Protein AF-A0AAE3VVF0-F1 (afdb_monomer_lite)

pLDDT: mean 77.84, std 18.76, range [32.62, 95.5]

Foldseek 3Di:
DDDDDVPDDPCPVVVCVVPVPPDDDDDDDDPPDDDDDAPPDDDDDDDDPDPDDDDDDDDDDDDPDDADLPDPVPPHDPNSVVVVVPPPVVPPPPVDDD

Organism: NCBI:txi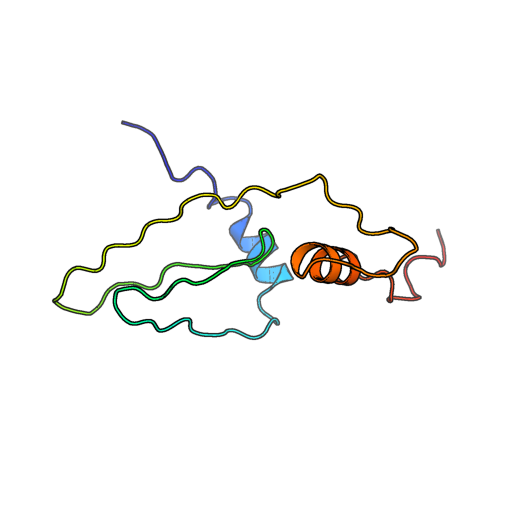d137267

Structure (mmCIF, N/CA/C/O backbone):
data_AF-A0AAE3VVF0-F1
#
_entry.id   AF-A0AAE3VVF0-F1
#
loop_
_atom_site.group_PDB
_atom_site.id
_atom_site.type_symbol
_atom_site.label_atom_id
_atom_site.label_alt_id
_atom_site.label_comp_id
_atom_site.label_asym_id
_atom_site.label_entity_id
_atom_site.label_seq_id
_atom_site.pdbx_PDB_ins_code
_atom_site.Cartn_x
_atom_site.Cartn_y
_atom_site.Cartn_z
_atom_site.occupancy
_atom_site.B_iso_or_equiv
_atom_site.auth_seq_id
_atom_site.auth_comp_id
_atom_site.auth_asym_id
_atom_site.auth_atom_id
_atom_site.pdbx_PDB_model_num
ATOM 1 N N . MET A 1 1 ? 3.013 -12.723 24.234 1.00 34.94 1 MET A N 1
ATOM 2 C CA . MET A 1 1 ? 2.192 -12.334 23.069 1.00 34.94 1 MET A CA 1
ATOM 3 C C . MET A 1 1 ? 2.877 -11.121 22.472 1.00 34.94 1 MET A C 1
ATOM 5 O O . MET A 1 1 ? 2.576 -1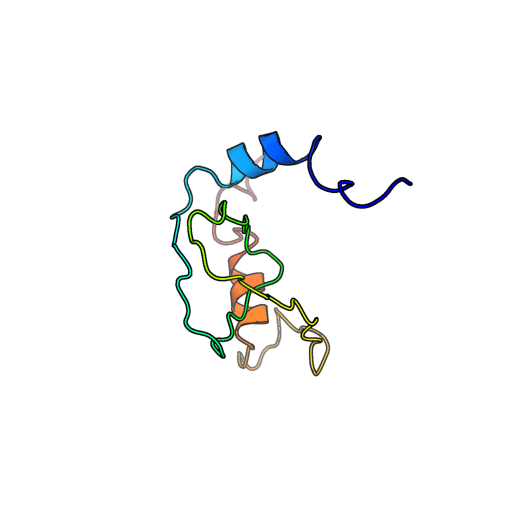0.027 22.913 1.00 34.94 1 MET A O 1
ATOM 9 N N . ASP A 1 2 ? 3.840 -11.309 21.567 1.00 41.19 2 ASP A N 1
ATOM 10 C CA . ASP A 1 2 ? 4.637 -10.199 21.025 1.00 41.19 2 ASP A CA 1
ATOM 11 C C . ASP A 1 2 ? 4.744 -10.306 19.502 1.00 41.19 2 ASP A C 1
ATOM 13 O O . ASP A 1 2 ? 5.347 -11.230 18.961 1.00 41.19 2 ASP A O 1
ATOM 17 N N . GLY A 1 3 ? 4.102 -9.347 18.836 1.00 32.62 3 GLY A N 1
ATOM 18 C CA . GLY A 1 3 ? 4.021 -9.158 17.388 1.00 32.62 3 GLY A CA 1
ATOM 19 C C . GLY A 1 3 ? 2.607 -8.690 17.001 1.00 32.62 3 GLY A C 1
ATOM 20 O O . GLY A 1 3 ? 1.658 -9.289 17.505 1.00 32.62 3 GLY A O 1
ATOM 21 N N . PRO A 1 4 ? 2.407 -7.655 16.148 1.00 42.53 4 PRO A N 1
ATOM 22 C CA . PRO A 1 4 ? 3.354 -7.002 15.235 1.00 42.53 4 PRO A CA 1
ATOM 23 C C . PRO A 1 4 ? 3.357 -5.451 15.337 1.00 42.53 4 PRO A C 1
ATOM 25 O O . PRO A 1 4 ? 2.406 -4.788 14.939 1.00 42.53 4 PRO A O 1
ATOM 28 N N . THR A 1 5 ? 4.457 -4.842 15.786 1.00 40.31 5 THR A N 1
ATOM 29 C CA . THR A 1 5 ? 4.701 -3.376 15.671 1.00 40.31 5 THR A CA 1
ATOM 30 C C . THR A 1 5 ? 6.167 -3.058 15.353 1.00 40.31 5 THR A C 1
ATOM 32 O O . THR A 1 5 ? 6.671 -1.974 15.636 1.00 40.31 5 THR A O 1
ATOM 35 N N . LEU A 1 6 ? 6.880 -4.006 14.739 1.00 36.25 6 LEU A N 1
ATOM 36 C CA . LEU A 1 6 ? 8.330 -3.915 14.521 1.00 36.25 6 LEU A CA 1
ATOM 37 C C . LEU A 1 6 ? 8.753 -2.986 13.366 1.00 36.25 6 LEU A C 1
ATOM 39 O O . LEU A 1 6 ? 9.938 -2.855 13.089 1.00 36.25 6 LEU A O 1
ATOM 43 N N . ILE A 1 7 ? 7.812 -2.261 12.755 1.00 45.38 7 ILE A N 1
ATOM 44 C CA . ILE A 1 7 ? 8.094 -1.129 11.864 1.00 45.38 7 ILE A CA 1
ATOM 45 C C . ILE A 1 7 ? 7.358 0.081 12.436 1.00 45.38 7 ILE A C 1
ATOM 47 O O . ILE A 1 7 ? 6.238 0.358 12.027 1.00 45.38 7 ILE A O 1
ATOM 51 N N . SER A 1 8 ? 7.905 0.786 13.432 1.00 45.81 8 SER A N 1
ATOM 52 C CA . SER A 1 8 ? 7.291 2.080 13.784 1.00 45.81 8 SER A CA 1
ATOM 53 C C . SER A 1 8 ? 8.134 3.057 14.586 1.00 45.81 8 SER A C 1
ATOM 55 O O . SER A 1 8 ? 7.875 4.248 14.459 1.00 45.81 8 SER A O 1
ATOM 57 N N . ARG A 1 9 ? 9.079 2.646 15.442 1.00 46.78 9 ARG A N 1
ATOM 58 C CA . ARG A 1 9 ? 9.643 3.633 16.387 1.00 46.78 9 ARG A CA 1
ATOM 59 C C . ARG A 1 9 ? 10.923 4.332 15.935 1.00 46.78 9 ARG A C 1
ATOM 61 O O . ARG A 1 9 ? 11.131 5.468 16.340 1.00 46.78 9 ARG A O 1
ATOM 68 N N . PHE A 1 10 ? 11.739 3.704 15.091 1.00 51.41 10 PHE A N 1
ATOM 69 C CA . PHE A 1 10 ? 13.040 4.271 14.707 1.00 51.41 10 PHE A CA 1
ATOM 70 C C . PHE A 1 10 ? 13.022 4.982 13.348 1.00 51.41 10 PHE A C 1
ATOM 72 O O . PHE A 1 10 ? 13.564 6.068 13.250 1.00 51.41 10 PHE A O 1
ATOM 79 N N . LEU A 1 11 ? 12.297 4.452 12.358 1.00 61.03 11 LEU A N 1
ATOM 80 C CA . LEU A 1 11 ? 12.197 5.042 11.012 1.00 61.03 11 LEU A CA 1
ATOM 81 C C . LEU A 1 11 ? 11.167 6.174 10.888 1.00 61.03 11 LEU A C 1
ATOM 83 O O . LEU A 1 11 ? 11.185 6.920 9.914 1.00 61.03 11 LEU A O 1
ATOM 87 N N . ALA A 1 12 ? 10.229 6.300 11.834 1.00 72.56 12 ALA A N 1
ATOM 88 C CA . ALA A 1 12 ? 9.130 7.259 11.709 1.00 72.56 12 ALA A CA 1
ATOM 89 C C . ALA A 1 12 ? 9.595 8.725 11.592 1.00 72.56 12 ALA A C 1
ATOM 91 O O . ALA A 1 12 ? 9.052 9.423 10.735 1.00 72.56 12 ALA A O 1
ATOM 92 N N . PRO A 1 13 ? 10.585 9.214 12.368 1.00 81.50 13 PRO A N 1
ATOM 93 C CA . PRO A 1 13 ? 11.063 10.589 12.230 1.00 81.50 13 PRO A CA 1
ATOM 94 C C . PRO A 1 13 ? 11.744 10.850 10.883 1.00 81.50 13 PRO A C 1
ATOM 96 O O . PRO A 1 13 ? 11.455 11.858 10.247 1.00 81.50 13 PRO A O 1
ATOM 99 N N . GLU A 1 14 ? 12.597 9.934 10.424 1.00 83.00 14 GLU A N 1
ATOM 100 C CA . GLU A 1 14 ? 13.342 10.065 9.163 1.00 83.00 14 GLU A CA 1
ATOM 101 C C . GLU A 1 14 ? 12.408 9.985 7.957 1.00 83.00 14 GLU A C 1
ATOM 103 O O . GLU A 1 14 ? 12.476 10.830 7.068 1.00 83.00 14 GLU A O 1
ATOM 108 N N . LEU A 1 15 ? 11.475 9.025 7.962 1.00 80.62 15 LEU A N 1
ATOM 109 C CA . LEU A 1 15 ? 10.441 8.915 6.937 1.00 80.62 15 LEU A CA 1
ATOM 110 C C . LEU A 1 15 ? 9.573 10.175 6.911 1.00 80.62 15 LEU A C 1
ATOM 112 O O . LEU A 1 15 ? 9.324 10.720 5.841 1.00 80.62 15 LEU A O 1
ATOM 116 N N . THR A 1 16 ? 9.163 10.671 8.082 1.00 83.88 16 THR A N 1
ATOM 117 C CA . THR A 1 16 ? 8.387 11.914 8.178 1.00 83.88 16 THR A CA 1
ATOM 118 C C . THR A 1 16 ? 9.180 13.088 7.617 1.00 83.88 16 THR A C 1
ATOM 120 O O . THR A 1 16 ? 8.654 13.820 6.788 1.00 83.88 16 THR A O 1
ATOM 123 N N . ALA A 1 17 ? 10.447 13.260 7.996 1.00 86.62 17 ALA A N 1
ATOM 124 C CA . ALA A 1 17 ? 11.292 14.328 7.465 1.00 86.62 17 ALA A CA 1
ATOM 125 C C . ALA A 1 17 ? 11.455 14.225 5.935 1.00 86.62 17 ALA A C 1
ATOM 127 O O . ALA A 1 17 ? 11.315 15.224 5.228 1.00 86.62 17 ALA A O 1
ATOM 128 N N . ALA A 1 18 ? 11.669 13.014 5.416 1.00 84.75 18 ALA A N 1
ATOM 129 C CA . ALA A 1 18 ? 11.846 12.751 3.991 1.00 84.75 18 ALA A CA 1
ATOM 130 C C . ALA A 1 18 ? 10.558 12.915 3.165 1.00 84.75 18 ALA A C 1
ATOM 132 O O . ALA A 1 18 ? 10.643 13.163 1.961 1.00 84.75 18 ALA A O 1
ATOM 133 N N . SER A 1 19 ? 9.369 12.784 3.767 1.00 84.31 19 SER A N 1
ATOM 134 C CA . SER A 1 19 ? 8.101 12.770 3.024 1.00 84.31 19 SER A CA 1
ATOM 135 C C . SER A 1 19 ? 7.080 13.833 3.432 1.00 84.31 19 SER A C 1
ATOM 137 O O . SER A 1 19 ? 6.076 13.964 2.740 1.00 84.31 19 SER A O 1
ATOM 139 N N . ALA A 1 20 ? 7.283 14.605 4.504 1.00 88.19 20 ALA A N 1
ATOM 140 C CA . ALA A 1 20 ? 6.284 15.560 5.015 1.00 88.19 20 ALA A CA 1
ATOM 141 C C . ALA A 1 20 ? 5.895 16.652 4.006 1.00 88.19 20 ALA A C 1
ATOM 143 O O . ALA A 1 20 ? 4.783 17.168 4.051 1.00 88.19 20 ALA A O 1
ATOM 144 N N . HIS A 1 21 ? 6.800 16.991 3.089 1.00 87.19 21 HIS A N 1
ATOM 145 C CA . HIS A 1 21 ? 6.564 17.962 2.020 1.00 87.19 21 HIS A CA 1
ATOM 146 C C . HIS A 1 21 ? 5.813 17.369 0.815 1.00 87.19 21 HIS A C 1
ATOM 148 O O . HIS A 1 21 ? 5.469 18.096 -0.118 1.00 87.19 21 HIS A O 1
ATOM 154 N N . ARG A 1 22 ? 5.601 16.047 0.776 1.00 86.75 22 ARG A N 1
ATOM 155 C CA . ARG A 1 22 ? 4.925 15.384 -0.340 1.00 86.75 22 ARG A CA 1
ATOM 156 C C . ARG A 1 22 ? 3.409 15.583 -0.244 1.00 86.75 22 ARG A C 1
ATOM 158 O O . ARG A 1 22 ? 2.868 15.639 0.859 1.00 86.75 22 ARG A O 1
ATOM 165 N N . PRO A 1 23 ? 2.702 15.647 -1.387 1.00 89.25 23 PRO A N 1
ATOM 166 C CA . PRO A 1 23 ? 1.250 15.743 -1.387 1.00 89.25 23 PRO A CA 1
ATOM 167 C C . PRO A 1 23 ? 0.605 14.574 -0.639 1.00 89.25 23 PRO A C 1
ATOM 169 O O . PRO A 1 23 ? 0.925 13.411 -0.889 1.00 89.25 23 PRO A O 1
ATOM 172 N N . LEU A 1 24 ? -0.343 14.893 0.240 1.00 90.50 24 LEU A N 1
ATOM 173 C CA . LEU A 1 24 ? -1.207 13.910 0.880 1.00 90.50 24 LEU A CA 1
ATOM 174 C C . LEU A 1 24 ? -2.465 13.714 0.032 1.00 90.50 24 LEU A C 1
ATOM 176 O O . LEU A 1 24 ? -3.133 14.681 -0.331 1.00 90.50 24 LEU A O 1
ATOM 180 N N . ALA A 1 25 ? -2.818 12.458 -0.226 1.00 90.94 25 ALA A N 1
ATOM 181 C CA . ALA A 1 25 ? -4.080 12.091 -0.850 1.00 90.94 25 ALA A CA 1
ATOM 182 C C . ALA A 1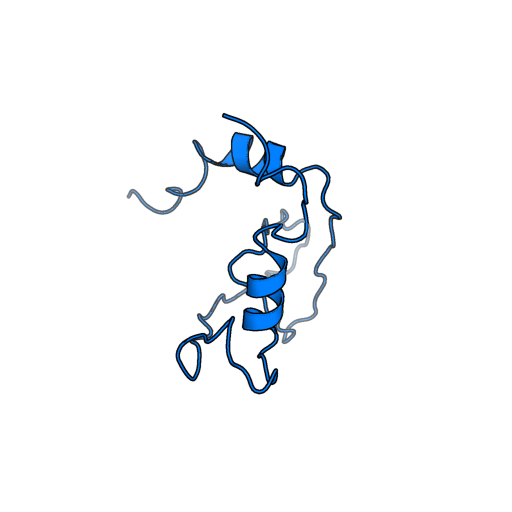 25 ? -4.861 11.149 0.070 1.00 90.94 25 ALA A C 1
ATOM 184 O O . ALA A 1 25 ? -4.290 10.252 0.690 1.00 90.94 25 ALA A O 1
ATOM 185 N N . LEU A 1 26 ? -6.177 11.350 0.148 1.00 91.75 26 LEU A N 1
ATOM 186 C CA . LEU A 1 26 ? -7.079 10.402 0.793 1.00 91.75 26 LEU A CA 1
ATOM 187 C C . LEU A 1 26 ? -7.480 9.324 -0.216 1.00 91.75 26 LEU A C 1
ATOM 189 O O . LEU A 1 26 ? -7.722 9.628 -1.382 1.00 91.75 26 LEU A O 1
ATOM 193 N N . ALA A 1 27 ? -7.599 8.084 0.255 1.00 90.88 27 ALA A N 1
ATOM 194 C CA . ALA A 1 27 ? -8.053 6.941 -0.535 1.00 90.88 27 ALA A CA 1
ATOM 195 C C . ALA A 1 27 ? -9.434 6.454 -0.044 1.00 90.88 27 ALA A C 1
ATOM 197 O O . ALA A 1 27 ? -9.519 5.421 0.626 1.00 90.88 27 ALA A O 1
ATOM 198 N N . PRO A 1 28 ? -10.525 7.211 -0.287 1.00 89.69 28 PRO A N 1
ATOM 199 C CA . PRO A 1 28 ? -11.873 6.758 0.036 1.00 89.69 28 PRO A CA 1
ATOM 200 C C . PRO A 1 28 ? -12.315 5.672 -0.950 1.00 89.69 28 PRO A C 1
ATOM 202 O O . PRO A 1 28 ? -12.108 5.813 -2.151 1.00 89.69 28 PRO A O 1
ATOM 205 N N . GLY A 1 29 ? -12.955 4.616 -0.448 1.00 89.69 29 GLY A N 1
ATOM 206 C CA . GLY A 1 29 ? -13.469 3.522 -1.271 1.00 89.69 29 GLY A CA 1
ATOM 207 C C . GLY A 1 29 ? -14.754 2.921 -0.711 1.00 89.69 29 GLY A C 1
ATOM 208 O O . GLY A 1 29 ? -15.029 2.994 0.492 1.00 89.69 29 GLY A O 1
ATOM 209 N N . SER A 1 30 ? -15.536 2.331 -1.603 1.00 93.44 30 SER A N 1
ATOM 210 C CA . SER A 1 30 ? -16.700 1.500 -1.314 1.00 93.44 30 SER A CA 1
ATOM 211 C C . SER A 1 30 ? -16.287 0.039 -1.092 1.00 93.44 30 SER A C 1
ATOM 213 O O . SER A 1 30 ? -15.205 -0.377 -1.511 1.00 93.44 30 SER A O 1
ATOM 215 N N . PRO A 1 31 ? -17.127 -0.786 -0.439 1.00 93.56 31 PRO A N 1
ATOM 216 C CA . PRO A 1 31 ? -16.879 -2.221 -0.364 1.00 93.56 31 PRO A CA 1
ATOM 217 C C . PRO A 1 31 ? -16.704 -2.827 -1.763 1.00 93.56 31 PRO A C 1
ATOM 219 O O . PRO A 1 31 ? -17.589 -2.691 -2.604 1.00 93.56 31 PRO A O 1
ATOM 222 N N . GLY A 1 32 ? -15.576 -3.503 -1.985 1.00 93.44 32 GLY A N 1
ATOM 223 C CA . GLY A 1 32 ? -15.203 -4.076 -3.283 1.00 93.44 32 GLY A CA 1
ATOM 224 C C . GLY A 1 32 ? -14.158 -3.268 -4.055 1.00 93.44 32 GLY A C 1
ATOM 225 O O . GLY A 1 32 ? -13.541 -3.822 -4.962 1.00 93.44 32 GLY A O 1
ATOM 226 N N . ASP A 1 33 ? -13.897 -2.015 -3.671 1.00 95.50 33 ASP A N 1
ATOM 227 C CA . ASP A 1 33 ? -12.835 -1.222 -4.289 1.00 95.50 33 ASP A CA 1
ATOM 228 C C . ASP A 1 33 ? -11.451 -1.767 -3.921 1.00 95.50 33 ASP A C 1
ATOM 230 O O . ASP A 1 33 ? -11.191 -2.176 -2.784 1.00 95.50 33 ASP A O 1
ATOM 234 N N . VAL A 1 34 ? -10.544 -1.736 -4.897 1.00 93.25 34 VAL A N 1
ATOM 235 C CA . VAL A 1 34 ? -9.157 -2.177 -4.743 1.00 93.25 34 VAL A CA 1
ATOM 236 C C . VAL A 1 34 ? -8.226 -1.005 -5.008 1.00 93.25 34 VAL A C 1
ATOM 238 O O . VAL A 1 34 ? -8.242 -0.411 -6.084 1.00 93.25 34 VAL A O 1
ATOM 241 N N . PHE A 1 35 ? -7.364 -0.718 -4.037 1.00 90.69 35 PHE A N 1
ATOM 242 C CA . PHE A 1 35 ? -6.259 0.217 -4.202 1.00 90.69 35 PHE A CA 1
ATOM 243 C C . PHE A 1 35 ? -4.986 -0.562 -4.505 1.00 90.69 35 PHE A C 1
ATOM 245 O O . PHE A 1 35 ? -4.533 -1.368 -3.692 1.00 90.69 35 PHE A O 1
ATOM 252 N N . LEU A 1 36 ? -4.402 -0.310 -5.676 1.00 89.88 36 LEU A N 1
ATOM 253 C CA . LEU A 1 36 ? -3.089 -0.832 -6.026 1.00 89.88 36 LEU A CA 1
ATOM 254 C C . LEU A 1 36 ? -2.014 0.161 -5.577 1.00 89.88 36 LEU A C 1
ATOM 256 O O . LEU A 1 36 ? -1.889 1.250 -6.137 1.00 89.88 36 LEU A O 1
ATOM 260 N N . CYS A 1 37 ? -1.239 -0.226 -4.567 1.00 87.44 37 CYS A N 1
ATOM 261 C CA . CYS A 1 37 ? -0.183 0.600 -3.992 1.00 87.44 37 CYS A CA 1
ATOM 262 C C . CYS A 1 37 ? 1.188 0.170 -4.518 1.00 87.44 37 CYS A C 1
ATOM 264 O O . CYS A 1 37 ? 1.528 -1.012 -4.496 1.00 87.44 37 CYS A O 1
ATOM 266 N N . HIS A 1 38 ? 2.000 1.137 -4.947 1.00 85.19 38 HIS A N 1
ATOM 267 C CA . HIS A 1 38 ? 3.413 0.880 -5.217 1.00 85.19 38 HIS A CA 1
ATOM 268 C C . HIS A 1 38 ? 4.141 0.520 -3.905 1.00 85.19 38 HIS A C 1
ATOM 270 O O . HIS A 1 38 ? 3.835 1.139 -2.885 1.00 85.19 38 HIS A O 1
ATOM 276 N N . PRO A 1 39 ? 5.129 -0.396 -3.894 1.00 80.19 39 PRO A N 1
ATOM 277 C CA . PRO A 1 39 ? 5.823 -0.798 -2.662 1.00 80.19 39 PRO A CA 1
ATOM 278 C C . PRO A 1 39 ? 6.510 0.341 -1.893 1.00 80.19 39 PRO A C 1
ATOM 280 O O . PRO A 1 39 ? 6.690 0.245 -0.686 1.00 80.19 39 PRO A O 1
ATOM 283 N N . SER A 1 40 ? 6.886 1.425 -2.578 1.00 80.69 40 SER A N 1
ATOM 284 C CA . SER A 1 40 ? 7.491 2.615 -1.958 1.00 80.69 40 SER A CA 1
ATOM 285 C C . SER A 1 40 ? 6.479 3.681 -1.515 1.00 80.69 40 SER A C 1
ATOM 287 O O . SER A 1 40 ? 6.882 4.746 -1.048 1.00 80.69 40 SER A O 1
ATOM 289 N N . LEU A 1 41 ? 5.173 3.449 -1.694 1.00 84.38 41 LEU A N 1
ATOM 290 C CA . LEU A 1 41 ? 4.145 4.385 -1.251 1.00 84.38 41 LEU A CA 1
ATOM 291 C C . LEU A 1 41 ? 4.093 4.398 0.280 1.00 84.38 41 LEU A C 1
ATOM 293 O O . LEU A 1 41 ? 3.664 3.427 0.902 1.00 84.38 41 LEU A O 1
ATOM 297 N N . GLY A 1 42 ? 4.460 5.527 0.885 1.00 86.00 42 GLY A N 1
ATOM 298 C CA . GLY A 1 42 ? 4.170 5.777 2.292 1.00 86.00 42 GLY A CA 1
ATOM 299 C C . GLY A 1 42 ? 2.660 5.886 2.497 1.00 86.00 42 GLY A C 1
ATOM 300 O O . GLY A 1 42 ? 2.023 6.782 1.944 1.00 86.00 42 GLY A O 1
ATOM 301 N N . HIS A 1 43 ? 2.079 4.980 3.283 1.00 86.88 43 HIS A N 1
ATOM 302 C CA . HIS A 1 43 ? 0.662 5.018 3.626 1.00 86.88 43 HIS A CA 1
ATOM 303 C C . HIS A 1 43 ? 0.446 4.773 5.119 1.00 86.88 43 HIS A C 1
ATOM 305 O O . HIS A 1 43 ? 1.170 4.012 5.761 1.00 86.88 43 HIS A O 1
ATOM 311 N N . ALA A 1 44 ? -0.608 5.370 5.665 1.00 86.00 44 ALA A N 1
ATOM 312 C CA . ALA A 1 44 ? -1.021 5.169 7.044 1.00 86.00 44 ALA A CA 1
ATOM 313 C C . ALA A 1 44 ? -2.519 4.879 7.103 1.00 86.00 44 ALA A C 1
ATOM 315 O O . ALA A 1 44 ? -3.308 5.426 6.330 1.00 86.00 44 ALA A O 1
ATOM 316 N N . ALA A 1 45 ? -2.916 4.021 8.039 1.00 84.00 45 ALA A N 1
ATOM 317 C CA . ALA A 1 45 ? -4.323 3.835 8.341 1.00 84.00 45 ALA A CA 1
ATOM 318 C C . ALA A 1 45 ? -4.860 5.067 9.083 1.00 84.00 45 ALA A C 1
ATOM 320 O O . ALA A 1 45 ? -4.206 5.600 9.977 1.00 84.00 45 ALA A O 1
ATOM 321 N N . GLN A 1 46 ? -6.077 5.486 8.743 1.00 84.81 46 GLN A N 1
ATOM 322 C CA . GLN A 1 46 ? -6.810 6.485 9.516 1.00 84.81 46 GLN A CA 1
ATOM 323 C C . GLN A 1 46 ? -7.715 5.800 10.552 1.00 84.81 46 GLN A C 1
ATOM 325 O O . GLN A 1 46 ? -8.294 4.743 10.243 1.00 84.81 46 GLN A O 1
ATOM 330 N N . PRO A 1 47 ? -7.891 6.394 11.751 1.00 87.88 47 PRO A N 1
ATOM 331 C CA . PRO A 1 47 ? -8.853 5.906 12.731 1.00 87.88 47 PRO A CA 1
ATOM 332 C C . PRO A 1 47 ? -10.250 5.750 12.121 1.00 87.88 47 PRO A C 1
ATOM 334 O O . PRO A 1 47 ? -10.700 6.556 11.305 1.00 87.88 47 PRO A O 1
ATOM 337 N N . HIS A 1 48 ? -10.944 4.678 12.496 1.00 88.12 48 HIS A N 1
ATOM 338 C CA . HIS A 1 48 ? -12.298 4.432 12.024 1.00 88.12 48 HIS A CA 1
ATOM 339 C C . HIS A 1 48 ? -13.308 5.102 12.964 1.00 88.12 48 HIS A C 1
ATOM 341 O O . HIS A 1 48 ? -13.553 4.617 14.063 1.00 88.12 48 HIS A O 1
ATOM 347 N N . HIS A 1 49 ? -13.886 6.219 12.517 1.00 88.62 49 HIS A N 1
ATOM 348 C CA . HIS A 1 49 ? -14.881 6.992 13.274 1.00 88.62 49 HIS A CA 1
ATOM 349 C C . HIS A 1 49 ? -16.341 6.593 12.982 1.00 88.62 49 HIS A C 1
ATOM 351 O O . HIS A 1 49 ? -17.264 7.189 13.529 1.00 88.62 49 HIS A O 1
ATOM 357 N N . GLY A 1 50 ? -16.569 5.615 12.099 1.00 89.19 50 GLY A N 1
ATOM 358 C CA . GLY A 1 50 ? -17.903 5.123 11.756 1.00 89.19 50 GLY A CA 1
ATOM 359 C C . GLY A 1 50 ? -18.378 3.992 12.671 1.00 89.19 50 GLY A C 1
ATOM 360 O O . GLY A 1 50 ? -17.610 3.402 13.427 1.00 89.19 50 GLY A O 1
ATOM 361 N N . THR A 1 51 ? -19.659 3.643 12.563 1.00 94.06 51 THR A N 1
ATOM 362 C CA . THR A 1 51 ? -20.289 2.562 13.346 1.00 94.06 51 THR A CA 1
ATOM 363 C C . THR A 1 51 ? -20.354 1.224 12.604 1.00 94.06 51 THR A C 1
ATOM 365 O O . THR A 1 51 ? -20.661 0.198 13.204 1.00 94.06 51 THR A O 1
ATOM 368 N N . ARG A 1 52 ? -20.064 1.210 11.297 1.00 91.62 52 ARG A N 1
ATOM 369 C CA . ARG A 1 52 ? -20.096 0.004 10.455 1.00 91.62 52 ARG A CA 1
ATOM 370 C C . ARG A 1 52 ? -18.697 -0.603 10.353 1.00 91.62 52 ARG A C 1
ATOM 372 O O . ARG A 1 52 ? -17.803 0.101 9.897 1.00 91.62 52 ARG A O 1
ATOM 379 N N . PRO A 1 53 ? -18.481 -1.879 10.716 1.00 90.31 53 PRO A N 1
ATOM 380 C CA . PRO A 1 53 ? -17.171 -2.512 10.590 1.00 90.31 53 PRO A CA 1
ATOM 381 C C . PRO A 1 53 ? -16.588 -2.387 9.177 1.00 90.31 53 PRO A C 1
ATOM 383 O O . PRO A 1 53 ? -17.292 -2.586 8.185 1.00 90.31 53 PRO A O 1
ATOM 386 N N . ARG A 1 54 ? -15.289 -2.081 9.097 1.00 89.06 54 ARG A N 1
ATOM 387 C CA . ARG A 1 54 ? -14.525 -1.993 7.849 1.00 89.06 54 ARG A CA 1
ATOM 388 C C . ARG A 1 54 ? -13.490 -3.111 7.825 1.00 89.06 54 ARG A C 1
ATOM 390 O O . ARG A 1 54 ? -12.534 -3.077 8.594 1.00 89.06 54 ARG A O 1
ATOM 397 N N . PHE A 1 55 ? -13.681 -4.071 6.930 1.00 89.88 55 PHE A N 1
ATOM 398 C CA . PHE A 1 55 ? -12.724 -5.145 6.680 1.00 89.88 55 PHE A CA 1
ATOM 399 C C . PHE A 1 55 ? -11.866 -4.782 5.471 1.00 89.88 55 PHE A C 1
ATOM 401 O O . PHE A 1 55 ? -12.394 -4.369 4.441 1.00 89.88 55 PHE A O 1
ATOM 408 N N . LEU A 1 56 ? -10.549 -4.920 5.608 1.00 91.56 56 LEU A N 1
ATOM 409 C CA . LEU A 1 56 ? -9.578 -4.716 4.538 1.00 91.56 56 LEU A CA 1
ATOM 410 C C . LEU A 1 56 ? -8.654 -5.928 4.503 1.00 91.56 56 LEU A C 1
ATOM 412 O O . LEU A 1 56 ? -8.235 -6.417 5.552 1.00 91.56 56 LEU A O 1
ATOM 416 N N . ALA A 1 57 ? -8.331 -6.389 3.301 1.00 90.88 57 ALA A N 1
ATOM 417 C CA . ALA A 1 57 ? -7.276 -7.362 3.076 1.00 90.88 57 ALA A CA 1
ATOM 418 C C . ALA A 1 57 ? -6.139 -6.672 2.325 1.00 90.88 57 ALA A C 1
ATOM 420 O O . ALA A 1 57 ? -6.379 -5.826 1.466 1.00 90.88 57 ALA A O 1
ATOM 421 N N . GLN A 1 58 ? -4.906 -7.050 2.642 1.00 91.62 58 GLN A N 1
ATOM 422 C CA . GLN A 1 58 ? -3.714 -6.591 1.933 1.00 91.62 58 GLN A CA 1
ATOM 423 C C . GLN A 1 58 ? -3.018 -7.804 1.311 1.00 91.62 58 GLN A C 1
ATOM 425 O O . GLN A 1 58 ? -1.958 -8.214 1.786 1.00 91.62 58 GLN A O 1
ATOM 430 N N . PRO A 1 59 ? -3.644 -8.455 0.311 1.00 90.88 59 PRO A N 1
ATOM 431 C CA . PRO A 1 59 ? -3.000 -9.562 -0.372 1.00 90.88 59 PRO A CA 1
ATOM 432 C C . PRO A 1 59 ? -1.760 -9.045 -1.120 1.00 90.88 59 PRO A C 1
ATOM 434 O O . PRO A 1 59 ? -1.821 -7.975 -1.733 1.00 90.88 59 PRO A O 1
ATOM 437 N N . PRO A 1 60 ? -0.635 -9.779 -1.098 1.00 86.31 60 PRO A N 1
ATOM 438 C CA . PRO A 1 60 ? 0.513 -9.415 -1.912 1.00 86.31 60 PRO A CA 1
ATOM 439 C C . PRO A 1 60 ? 0.169 -9.584 -3.396 1.00 86.31 60 PRO A C 1
ATOM 441 O O . PRO A 1 60 ? -0.382 -10.609 -3.798 1.00 86.31 60 PRO A O 1
ATOM 444 N N . LEU A 1 61 ? 0.542 -8.599 -4.215 1.00 86.75 61 LEU A N 1
ATOM 445 C CA . LEU A 1 61 ? 0.562 -8.738 -5.668 1.00 86.75 61 LEU A CA 1
ATOM 446 C C . LEU A 1 61 ? 2.008 -8.956 -6.106 1.00 86.75 61 LEU A C 1
ATOM 448 O O . LEU A 1 61 ? 2.818 -8.029 -6.082 1.00 86.75 61 LEU A O 1
ATOM 452 N N . LEU A 1 62 ? 2.340 -10.197 -6.452 1.00 88.75 62 LEU A N 1
ATOM 453 C CA . LEU A 1 62 ? 3.685 -10.543 -6.891 1.00 88.75 62 LEU A CA 1
ATOM 454 C C . LEU A 1 62 ? 3.885 -10.158 -8.364 1.00 88.75 62 LEU A C 1
ATOM 456 O O . LEU A 1 62 ? 2.952 -10.302 -9.160 1.00 88.75 62 LEU A O 1
ATOM 460 N N . PRO A 1 63 ? 5.087 -9.698 -8.746 1.00 87.44 63 PRO A N 1
ATOM 461 C CA . PRO A 1 63 ? 5.418 -9.475 -10.145 1.00 87.44 63 PRO A CA 1
ATOM 462 C C . PRO A 1 63 ? 5.259 -10.758 -10.958 1.00 87.44 63 PRO A C 1
ATOM 464 O O . PRO A 1 63 ? 5.665 -11.834 -10.521 1.00 87.44 63 PRO A O 1
ATOM 467 N N . ALA A 1 64 ? 4.707 -10.635 -12.164 1.00 91.00 64 ALA A N 1
ATOM 468 C CA . ALA A 1 64 ? 4.627 -11.753 -13.104 1.00 91.00 64 ALA A CA 1
ATOM 469 C C . ALA A 1 64 ? 6.009 -12.149 -13.664 1.00 91.00 64 ALA A C 1
ATOM 471 O O . ALA A 1 64 ? 6.188 -13.271 -14.130 1.00 91.00 64 ALA A O 1
ATOM 472 N N . ALA A 1 65 ? 6.973 -11.227 -13.613 1.00 91.12 65 ALA A N 1
ATOM 473 C CA . ALA A 1 65 ? 8.358 -11.395 -14.032 1.00 91.12 65 ALA A CA 1
ATOM 474 C C . ALA A 1 65 ? 9.271 -10.476 -13.191 1.00 91.12 65 ALA A C 1
ATOM 476 O O . ALA A 1 65 ? 8.762 -9.547 -12.552 1.00 91.12 65 ALA A O 1
ATOM 477 N N . PRO A 1 66 ? 10.597 -10.707 -13.167 1.00 91.19 66 PRO A N 1
ATOM 478 C CA . PRO A 1 66 ? 11.551 -9.781 -12.559 1.00 91.19 66 PRO A CA 1
ATOM 479 C C . PRO A 1 66 ? 11.438 -8.365 -13.139 1.00 91.19 66 PRO A C 1
ATOM 481 O O . PRO A 1 66 ? 11.099 -8.198 -14.307 1.00 91.19 66 PRO A O 1
ATOM 484 N N . TYR A 1 67 ? 11.738 -7.349 -12.328 1.00 88.75 67 TYR A N 1
ATOM 485 C CA . TYR A 1 67 ? 11.760 -5.964 -12.795 1.00 88.75 67 TYR A CA 1
ATOM 486 C C . TYR A 1 67 ? 12.982 -5.707 -13.682 1.00 88.75 67 TYR A C 1
ATOM 488 O O . TYR A 1 67 ? 14.104 -6.042 -13.299 1.00 88.75 67 TYR A O 1
ATOM 496 N N . GLU A 1 68 ? 12.780 -5.009 -14.797 1.00 91.94 68 GLU A N 1
ATOM 497 C CA . GLU A 1 68 ? 13.834 -4.514 -15.682 1.00 91.94 68 GLU A CA 1
ATOM 498 C C . GLU A 1 68 ? 13.714 -2.982 -15.857 1.00 91.94 68 GLU A C 1
ATOM 500 O O . GLU A 1 68 ? 13.247 -2.489 -16.892 1.00 91.94 68 GLU A O 1
ATOM 505 N N . PRO A 1 69 ? 14.131 -2.178 -14.856 1.00 86.00 69 PRO A N 1
ATOM 506 C CA . PRO A 1 69 ? 14.027 -0.718 -14.924 1.00 86.00 69 PRO A CA 1
ATOM 507 C C . PRO A 1 69 ? 14.812 -0.101 -16.089 1.00 86.00 69 PRO A C 1
ATOM 509 O O . PRO A 1 69 ? 14.402 0.927 -16.608 1.00 86.00 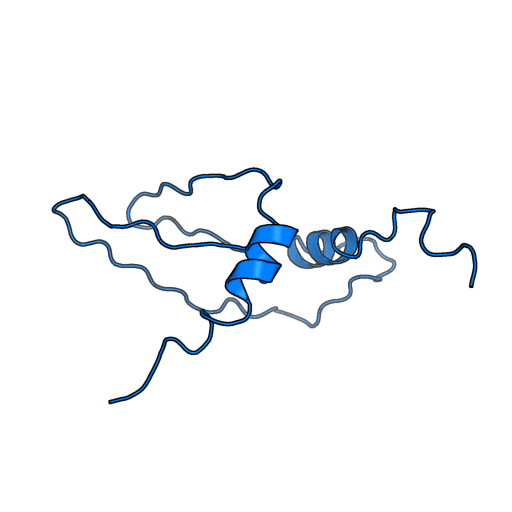69 PRO A O 1
ATOM 512 N N . GLU A 1 70 ? 15.882 -0.751 -16.551 1.00 88.50 70 GLU A N 1
ATOM 513 C CA . GLU A 1 70 ? 16.736 -0.268 -17.647 1.00 88.50 70 GLU A CA 1
ATOM 514 C C . GLU A 1 70 ? 16.485 -0.995 -18.981 1.00 88.50 70 GLU A C 1
ATOM 516 O O . GLU A 1 70 ? 17.338 -0.995 -19.869 1.00 88.50 70 GLU A O 1
ATOM 521 N N . ARG A 1 71 ? 15.326 -1.655 -19.149 1.00 87.06 71 ARG A N 1
ATOM 522 C CA . ARG A 1 71 ? 15.012 -2.350 -20.409 1.00 87.06 71 ARG A CA 1
ATOM 523 C C . ARG A 1 71 ? 14.965 -1.385 -21.597 1.00 87.06 71 ARG A C 1
ATOM 525 O O . ARG A 1 71 ? 14.323 -0.337 -21.546 1.00 87.06 71 ARG A O 1
ATOM 532 N N . GLY A 1 72 ? 15.629 -1.768 -22.688 1.00 87.81 72 GLY A N 1
ATOM 533 C CA . GLY A 1 72 ? 15.860 -0.899 -23.848 1.00 87.81 72 GLY A CA 1
ATOM 534 C C . GLY A 1 72 ? 14.656 -0.680 -24.769 1.00 87.81 72 GLY A C 1
ATOM 535 O O . GLY A 1 72 ? 14.698 0.214 -25.608 1.00 87.81 72 GLY A O 1
ATOM 536 N N . ASP A 1 73 ? 13.582 -1.463 -24.630 1.00 90.75 73 ASP A N 1
ATOM 537 C CA . ASP A 1 73 ? 12.365 -1.328 -25.448 1.00 90.75 73 ASP A CA 1
ATOM 538 C C . ASP A 1 73 ? 11.393 -0.247 -24.927 1.00 90.75 73 ASP A C 1
ATOM 540 O O . ASP A 1 73 ? 10.401 0.067 -25.585 1.00 90.75 73 ASP A O 1
ATOM 544 N N . GLY A 1 74 ? 11.661 0.322 -23.743 1.00 85.69 74 GLY A N 1
ATOM 545 C CA . GLY A 1 74 ? 10.837 1.350 -23.103 1.00 85.69 74 GLY A CA 1
ATOM 546 C C . GLY A 1 74 ? 9.465 0.872 -22.610 1.00 85.69 74 GLY A C 1
ATOM 547 O O . GLY A 1 74 ? 8.703 1.675 -22.058 1.00 85.69 74 GLY A O 1
ATOM 548 N N . ALA A 1 75 ? 9.133 -0.413 -22.757 1.00 90.88 75 ALA A N 1
ATOM 549 C CA . ALA A 1 75 ? 7.844 -0.984 -22.377 1.00 90.88 75 ALA A CA 1
ATOM 550 C C . ALA A 1 75 ? 7.822 -1.340 -20.881 1.00 90.88 75 ALA A C 1
ATOM 552 O O . ALA A 1 75 ? 7.710 -2.501 -20.493 1.00 90.88 75 ALA A O 1
ATOM 553 N N . HIS A 1 76 ? 7.974 -0.321 -20.037 1.00 90.94 76 HIS A N 1
ATOM 554 C CA . HIS A 1 76 ? 7.995 -0.457 -18.584 1.00 90.94 76 HIS A CA 1
ATOM 555 C C . HIS A 1 76 ? 6.579 -0.566 -18.002 1.00 90.94 76 HIS A C 1
ATOM 557 O O . HIS A 1 76 ? 5.694 0.250 -18.291 1.00 90.94 76 HIS A O 1
ATOM 563 N N . SER A 1 77 ? 6.395 -1.509 -17.086 1.00 90.06 77 SER A N 1
ATOM 564 C CA . SER A 1 77 ? 5.238 -1.579 -16.196 1.00 90.06 77 SER A CA 1
ATOM 565 C C . SER A 1 77 ? 5.094 -0.299 -15.350 1.00 90.06 77 SER A C 1
ATOM 567 O O . SER A 1 77 ? 6.058 0.448 -15.148 1.00 90.06 77 SER A O 1
AT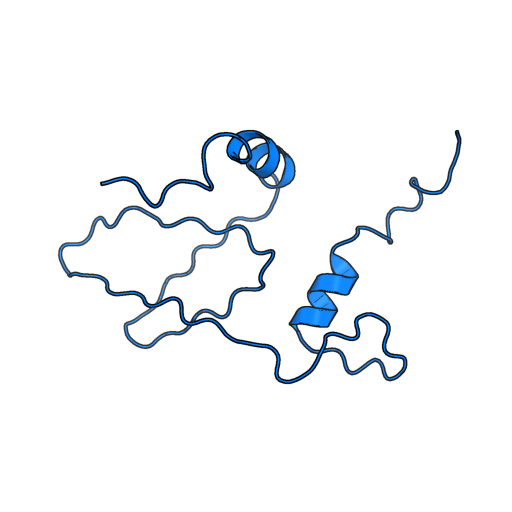OM 569 N N . PRO A 1 78 ? 3.901 -0.018 -14.789 1.00 87.25 78 PRO A N 1
ATOM 570 C CA . PRO A 1 78 ? 3.713 1.118 -13.885 1.00 87.25 78 PRO A CA 1
ATOM 571 C C . PRO A 1 78 ? 4.690 1.141 -12.699 1.00 87.25 78 PRO A C 1
ATOM 573 O O . PRO A 1 78 ? 5.105 2.220 -12.281 1.00 87.25 78 PRO A O 1
ATOM 576 N N . VAL A 1 79 ? 5.076 -0.036 -12.192 1.00 87.69 79 VAL A N 1
ATOM 577 C CA . VAL A 1 79 ? 6.041 -0.195 -11.093 1.00 87.69 79 VAL A CA 1
ATOM 578 C C . VAL A 1 79 ? 7.447 0.190 -11.548 1.00 87.69 79 VAL A C 1
ATOM 580 O O . VAL A 1 79 ? 8.077 1.042 -10.930 1.00 87.69 79 VAL A O 1
ATOM 583 N N . GLU A 1 80 ? 7.916 -0.330 -12.682 1.00 89.62 80 GLU A N 1
ATOM 584 C CA . GLU A 1 80 ? 9.232 0.028 -13.234 1.00 89.62 80 GLU A CA 1
ATOM 585 C C . GLU A 1 80 ? 9.334 1.522 -13.549 1.00 89.62 80 GLU A C 1
ATOM 587 O O . GLU A 1 80 ? 10.336 2.157 -13.225 1.00 89.62 80 GLU A O 1
ATOM 592 N N . ARG A 1 81 ? 8.271 2.130 -14.092 1.00 88.12 81 ARG A N 1
ATOM 593 C CA . ARG A 1 81 ? 8.220 3.585 -14.316 1.00 88.12 81 ARG A CA 1
ATOM 594 C C . ARG A 1 81 ? 8.392 4.381 -13.022 1.00 88.12 81 ARG A C 1
ATOM 596 O O . ARG A 1 81 ? 9.016 5.438 -13.047 1.00 88.12 81 ARG A O 1
ATOM 603 N N . ALA A 1 82 ? 7.813 3.916 -11.916 1.00 85.94 82 ALA A N 1
ATOM 604 C CA . ALA A 1 82 ? 7.950 4.567 -10.617 1.00 85.94 82 ALA A CA 1
ATOM 605 C C . ALA A 1 82 ? 9.357 4.370 -10.033 1.00 85.94 82 ALA A C 1
ATOM 607 O O . ALA A 1 82 ? 9.927 5.333 -9.524 1.00 85.94 82 ALA A O 1
ATOM 608 N N . ILE A 1 83 ? 9.937 3.173 -10.177 1.00 86.62 83 ILE A N 1
ATOM 609 C CA . ILE A 1 83 ? 11.322 2.881 -9.777 1.00 86.62 83 ILE A CA 1
ATOM 610 C C . ILE A 1 83 ? 12.296 3.804 -10.512 1.00 86.62 83 ILE A C 1
ATOM 612 O O . ILE A 1 83 ? 13.090 4.458 -9.853 1.00 86.62 83 ILE A O 1
ATOM 616 N N . ARG A 1 84 ? 12.189 3.945 -11.840 1.00 86.56 84 ARG A N 1
ATOM 617 C CA . ARG A 1 84 ? 13.078 4.818 -12.633 1.00 86.56 84 ARG A CA 1
ATOM 618 C C . ARG A 1 84 ? 13.017 6.294 -12.233 1.00 86.56 84 ARG A C 1
ATOM 620 O O . ARG A 1 84 ? 14.013 6.994 -12.321 1.00 86.56 84 ARG A O 1
ATOM 627 N N . ARG A 1 85 ? 11.850 6.771 -11.790 1.00 82.62 85 ARG A N 1
ATOM 628 C CA . ARG A 1 85 ? 11.662 8.150 -11.297 1.00 82.62 85 ARG A CA 1
ATOM 629 C C . ARG A 1 85 ? 12.164 8.351 -9.864 1.00 82.62 85 ARG A C 1
ATOM 631 O O . ARG A 1 85 ? 12.324 9.484 -9.427 1.00 82.62 85 ARG A O 1
ATOM 638 N N . GLY A 1 86 ? 12.316 7.267 -9.108 1.00 72.94 86 GLY A N 1
ATOM 639 C CA . GLY A 1 86 ? 12.618 7.275 -7.680 1.00 72.94 86 GLY A CA 1
ATOM 640 C C . GLY A 1 86 ? 14.019 7.756 -7.283 1.00 72.94 86 GLY A C 1
ATOM 641 O O . GLY A 1 86 ? 14.097 8.487 -6.298 1.00 72.94 86 GLY A O 1
ATOM 642 N N . PRO A 1 87 ? 15.113 7.387 -7.979 1.00 61.78 87 PRO A N 1
ATOM 643 C CA . PRO A 1 87 ? 16.462 7.665 -7.492 1.00 61.78 87 PRO A CA 1
ATOM 644 C C . PRO A 1 87 ? 16.921 9.122 -7.645 1.00 61.78 87 PRO A C 1
ATOM 646 O O . PRO A 1 87 ? 18.056 9.411 -7.297 1.00 61.78 87 PRO A O 1
ATOM 649 N N . GLY A 1 88 ? 16.083 10.050 -8.123 1.00 54.62 88 GLY A N 1
ATOM 650 C CA . GLY A 1 88 ? 16.486 11.456 -8.240 1.00 54.62 88 GLY A CA 1
ATOM 651 C C . GLY A 1 88 ? 17.672 11.679 -9.187 1.00 54.62 88 GLY A C 1
ATOM 652 O O . GLY A 1 88 ? 18.336 12.695 -9.076 1.00 54.62 88 GLY A O 1
ATOM 653 N N . LEU A 1 89 ? 17.920 10.766 -10.137 1.00 48.12 89 LEU A N 1
ATOM 654 C CA . LEU A 1 89 ? 18.999 10.849 -11.139 1.00 48.12 89 LEU A CA 1
ATOM 655 C C . LEU A 1 89 ? 18.835 12.005 -12.150 1.00 48.12 89 LEU A C 1
ATOM 657 O O . LEU A 1 89 ? 19.609 12.107 -13.093 1.00 48.12 89 LEU A O 1
ATOM 661 N N . ASP A 1 90 ? 17.842 12.870 -11.943 1.00 46.81 90 ASP A N 1
ATOM 662 C CA . ASP A 1 90 ? 17.683 14.143 -12.644 1.00 46.81 90 ASP A CA 1
ATOM 663 C C . ASP A 1 90 ? 18.194 15.335 -11.796 1.00 46.81 90 ASP A C 1
ATOM 665 O O . ASP A 1 90 ? 17.944 16.483 -12.159 1.00 46.81 90 ASP A O 1
ATOM 669 N N . ASP A 1 91 ? 18.874 15.091 -10.665 1.00 42.00 91 ASP A N 1
ATOM 670 C CA . ASP A 1 91 ? 19.584 16.117 -9.892 1.00 42.00 91 ASP A CA 1
ATOM 671 C C . ASP A 1 91 ? 21.042 16.236 -10.389 1.00 42.00 91 ASP A C 1
ATOM 673 O O . ASP A 1 91 ? 21.858 15.351 -10.110 1.00 42.00 91 ASP A O 1
ATOM 677 N N . PRO A 1 92 ? 21.393 17.285 -11.160 1.00 46.38 92 PRO A N 1
ATOM 678 C CA . PRO A 1 92 ? 22.735 17.452 -11.718 1.00 46.38 92 PRO A CA 1
ATOM 679 C C . PRO A 1 92 ? 23.825 17.725 -10.663 1.00 46.38 92 PRO A C 1
ATOM 681 O O . PRO A 1 92 ? 25.000 17.747 -11.026 1.00 46.38 92 PRO A O 1
ATOM 684 N N . ASP A 1 93 ? 23.476 17.914 -9.385 1.00 48.91 93 ASP A N 1
ATOM 685 C CA . ASP A 1 93 ? 24.426 18.262 -8.314 1.00 48.91 93 ASP A CA 1
ATOM 686 C C . ASP A 1 93 ? 25.087 17.055 -7.614 1.00 48.91 93 ASP A C 1
ATOM 688 O O . ASP A 1 93 ? 25.925 17.243 -6.732 1.00 48.91 93 ASP A O 1
ATOM 692 N N . LEU A 1 94 ? 24.766 15.808 -7.982 1.00 47.38 94 LEU A N 1
ATOM 693 C CA . LEU A 1 94 ? 25.348 14.624 -7.320 1.00 47.38 94 LEU A CA 1
ATOM 694 C C . LEU A 1 94 ? 26.638 14.079 -7.964 1.00 47.38 94 LEU A C 1
ATOM 696 O O . LEU A 1 94 ? 27.259 13.193 -7.378 1.00 47.38 94 LEU A O 1
ATOM 700 N N . ASP A 1 95 ? 27.087 14.650 -9.088 1.00 44.41 95 ASP A N 1
ATOM 701 C CA . ASP A 1 95 ? 28.334 14.267 -9.784 1.00 44.41 95 ASP A CA 1
ATOM 702 C C . ASP A 1 95 ? 29.478 15.304 -9.652 1.00 44.41 95 ASP A C 1
ATOM 704 O O . ASP A 1 95 ? 30.481 15.228 -10.364 1.00 44.41 95 ASP A O 1
ATOM 708 N N . GLY A 1 96 ? 29.379 16.274 -8.734 1.00 40.09 96 GLY A N 1
ATOM 709 C CA . GLY A 1 96 ? 30.347 17.371 -8.615 1.00 40.09 96 GLY A CA 1
ATOM 710 C C . GLY A 1 96 ? 30.917 17.588 -7.213 1.00 40.09 96 GLY A C 1
ATOM 711 O O . GLY A 1 96 ? 30.300 18.256 -6.395 1.00 40.09 96 GLY A O 1
ATOM 712 N N . ASP A 1 97 ? 32.158 17.136 -7.023 1.00 38.41 97 ASP A N 1
ATOM 713 C CA . ASP A 1 97 ? 33.145 17.604 -6.030 1.00 38.41 97 ASP A CA 1
ATOM 714 C C . ASP A 1 97 ? 33.166 16.935 -4.631 1.00 38.41 97 ASP A C 1
ATOM 716 O O . ASP A 1 97 ? 32.529 17.353 -3.657 1.00 38.41 97 ASP A O 1
ATOM 720 N N . ARG A 1 98 ? 34.019 15.905 -4.528 1.00 41.94 98 ARG A N 1
ATO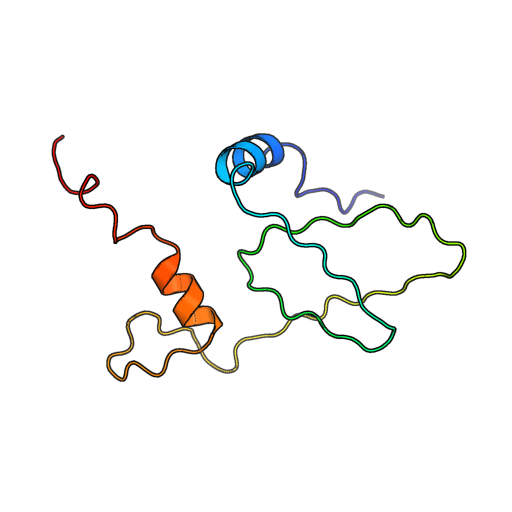M 721 C CA . ARG A 1 98 ? 34.826 15.572 -3.345 1.00 41.94 98 ARG A CA 1
ATOM 722 C C . ARG A 1 98 ? 36.236 15.191 -3.768 1.00 41.94 98 ARG A C 1
ATOM 724 O O . ARG A 1 98 ? 36.357 14.480 -4.790 1.00 41.94 98 ARG A O 1
#

Sequence (98 aa):
MDGPTLISRFLAPELTAASAHRPLALAPGSPGDVFLCHPSLGHAAQPHHGTRPRFLAQPPLLPAAPYEPERGDGAHSPVERAIRRGPGLDDPDLDGDR

Secondary structure (DSSP, 8-state):
---S--SSSSSHHHHHHHHTTSPP------TT------TT----PPP--SSS-----------SS---TT-TT----HHHHHHHHTT-TT-GGGGS--

Radius of gyration: 18.2 Å; chains: 1; bounding box: 55×31×48 Å